Protein 3SOY (pdb70)

Foldseek 3Di:
DVVVLVVVVQVLVVQVQVCQQVLPLVSLPLAADQFQQAKEAEPVGIQGGSVSCNPCPSNPVVQFFDGKGKDFPDGWDWADDPFKIKTKTKMKMWTQTPVPRDIDIFIWMKIWMWGQDPPSGIHTRYMHIDGHDDDDPPPDD

Organism: Salmonella typhimurium (strain LT2 / SGSC1412 / ATCC 700720) (NCBI:txid99287)

Structure (mmCIF, N/CA/C/O backbone):
data_3SOY
#
_entry.id   3SOY
#
_cell.length_a   79.346
_cell.length_b   79.346
_cell.length_c   107.293
_cell.angle_alpha   90.00
_cell.angle_beta   90.00
_cell.angle_gamma   90.00
#
_symmetry.space_group_name_H-M   'I 41 2 2'
#
loop_
_entity.id
_entity.type
_entity.pdbx_description
1 polymer 'NTF2-like superfamily protein'
2 non-polymer 'MALONATE ION'
3 non-polymer GLYCEROL
4 non-polymer IMIDAZOLE
5 water water
#
loop_
_atom_site.group_PDB
_atom_site.id
_atom_site.type_symbol
_atom_site.label_atom_id
_atom_site.label_alt_id
_atom_site.label_comp_id
_atom_site.label_asym_id
_atom_site.label_entity_id
_atom_site.label_seq_id
_atom_site.pdbx_PDB_ins_code
_atom_site.Cartn_x
_atom_site.Cartn_y
_atom_site.Cartn_z
_atom_site.occupancy
_atom_site.B_iso_or_equiv
_atom_site.auth_seq_id
_atom_site.auth_comp_id
_atom_site.auth_asym_id
_atom_site.auth_atom_id
_atom_site.pdbx_PDB_model_num
ATOM 1 N N . ALA A 1 4 ? 29.001 10.323 23.141 1.00 89.81 39 ALA A N 1
ATOM 2 C CA . ALA A 1 4 ? 29.730 9.419 22.236 1.00 88.34 39 ALA A CA 1
ATOM 3 C C . ALA A 1 4 ? 31.179 9.899 22.017 1.00 85.06 39 ALA A C 1
ATOM 4 O O . ALA A 1 4 ? 31.872 9.341 21.174 1.00 83.92 39 ALA A O 1
ATOM 6 N N . THR A 1 5 ? 31.638 10.908 22.775 1.00 83.92 40 THR A N 1
ATOM 7 C CA . THR A 1 5 ? 33.078 11.368 22.772 1.00 80.76 40 THR A CA 1
ATOM 8 C C . THR A 1 5 ? 34.097 10.233 23.094 1.00 79.28 40 THR A C 1
ATOM 9 O O . THR A 1 5 ? 35.218 10.211 22.606 1.00 77.33 40 THR A O 1
ATOM 13 N N . SER A 1 6 ? 33.684 9.283 23.909 1.00 80.32 41 SER A N 1
ATOM 14 C CA . SER A 1 6 ? 34.528 8.150 24.289 1.00 79.35 41 SER A CA 1
ATOM 15 C C . SER A 1 6 ? 34.571 7.068 23.225 1.00 77.02 41 SER A C 1
ATOM 16 O O . SER A 1 6 ? 35.557 6.362 23.130 1.00 75.79 41 SER A O 1
ATOM 19 N N . THR A 1 7 ? 33.466 6.907 22.493 1.00 76.55 42 THR A N 1
ATOM 20 C CA . THR A 1 7 ? 33.421 6.028 21.316 1.00 75.54 42 THR A CA 1
ATOM 21 C C . THR A 1 7 ? 34.255 6.652 20.200 1.00 71.32 42 THR A C 1
ATOM 22 O O . THR A 1 7 ? 34.894 5.924 19.440 1.00 70.81 42 THR A O 1
ATOM 26 N N . VAL A 1 8 ? 34.224 7.982 20.088 1.00 68.57 43 VAL A N 1
ATOM 27 C CA . VAL A 1 8 ? 35.047 8.684 19.085 1.00 65.29 43 VAL A CA 1
ATOM 28 C C . VAL A 1 8 ? 36.545 8.488 19.359 1.00 62.91 43 VAL A C 1
ATOM 29 O O . VAL A 1 8 ? 37.357 8.254 18.438 1.00 62.38 43 VAL A O 1
ATOM 33 N N . LYS A 1 9 ? 36.883 8.588 20.633 1.00 62.53 44 LYS A N 1
ATOM 34 C CA . LYS A 1 9 ? 38.224 8.374 21.110 1.00 61.47 44 LYS A CA 1
ATOM 35 C C . LYS A 1 9 ? 38.697 6.941 21.015 1.00 61.03 44 LYS A C 1
ATOM 36 O O . LYS A 1 9 ? 39.874 6.716 20.765 1.00 59.41 44 LYS A O 1
ATOM 42 N N . GLN A 1 10 ? 37.804 5.995 21.295 1.00 62.71 45 GLN A N 1
ATOM 43 C CA . GLN A 1 10 ? 38.123 4.590 21.201 1.00 64.06 45 GLN A CA 1
ATOM 44 C C . GLN A 1 10 ? 38.413 4.351 19.728 1.00 61.96 45 GLN A C 1
ATOM 45 O O . GLN A 1 10 ? 39.401 3.687 19.387 1.00 61.35 45 GLN A O 1
ATOM 51 N N . GLU A 1 11 ? 37.584 4.933 18.858 1.00 61.31 46 GLU A N 1
ATOM 52 C CA . GLU A 1 11 ? 37.764 4.780 17.392 1.00 60.53 46 GLU A CA 1
ATOM 53 C C . GLU A 1 11 ? 39.064 5.401 16.864 1.00 57.12 46 GLU A C 1
ATOM 54 O O . GLU A 1 11 ? 39.758 4.805 16.023 1.00 55.33 46 GLU A O 1
ATOM 60 N N . ILE A 1 12 ? 39.390 6.613 17.315 1.00 54.72 47 ILE A N 1
ATOM 61 C CA . ILE A 1 12 ? 40.596 7.261 16.830 1.00 51.60 47 ILE A CA 1
ATOM 62 C C . ILE A 1 12 ? 41.817 6.524 17.391 1.00 51.88 47 ILE A C 1
ATOM 63 O O . ILE A 1 12 ? 42.781 6.308 16.677 1.00 51.08 47 ILE A O 1
ATOM 68 N N . THR A 1 13 ? 41.789 6.135 18.661 1.00 53.28 48 THR A N 1
ATOM 69 C CA . THR A 1 13 ? 42.908 5.394 19.267 1.00 54.05 48 THR A CA 1
ATOM 70 C C . THR A 1 13 ? 43.246 4.157 18.440 1.00 54.70 48 THR A C 1
ATOM 71 O O . THR A 1 13 ? 44.392 3.923 18.044 1.00 54.00 48 THR A O 1
ATOM 75 N N . GLU A 1 14 ? 42.228 3.364 18.162 1.00 55.68 49 GLU A N 1
ATOM 76 C CA . GLU A 1 14 ? 42.462 2.154 17.467 1.00 56.72 49 GLU A CA 1
ATOM 77 C C . GLU A 1 14 ? 42.812 2.497 16.005 1.00 54.32 49 GLU A C 1
ATOM 78 O O . GLU A 1 14 ? 43.625 1.810 15.392 1.00 54.53 49 GLU A O 1
ATOM 84 N N . GLY A 1 15 ? 42.261 3.581 15.457 1.00 52.65 50 GLY A N 1
ATOM 85 C CA . GLY A 1 15 ? 42.639 4.023 14.108 1.00 50.73 50 GLY A CA 1
ATOM 86 C C . GLY A 1 15 ? 44.122 4.409 13.986 1.00 50.22 50 GLY A C 1
ATOM 87 O O . GLY A 1 15 ? 44.788 4.201 12.943 1.00 47.42 50 GLY A O 1
ATOM 88 N N . ILE A 1 16 ? 44.655 4.974 15.057 1.00 49.00 51 ILE A N 1
ATOM 89 C CA . ILE A 1 16 ? 46.068 5.308 15.099 1.00 49.25 51 ILE A CA 1
ATOM 90 C C . ILE A 1 16 ? 46.954 4.034 15.099 1.00 50.76 51 ILE A C 1
ATOM 91 O O . ILE A 1 16 ? 47.985 3.994 14.411 1.00 49.79 51 ILE A O 1
ATOM 96 N N . ASN A 1 17 ? 46.536 3.002 15.835 1.00 52.74 52 ASN A N 1
ATOM 97 C CA . ASN A 1 17 ? 47.202 1.691 15.796 1.00 54.89 52 ASN A CA 1
ATOM 98 C C . ASN A 1 17 ? 47.228 1.116 14.421 1.00 54.22 52 ASN A C 1
ATOM 99 O O . ASN A 1 17 ? 48.208 0.503 14.039 1.00 54.93 52 ASN A O 1
ATOM 104 N N . ARG A 1 18 ? 46.170 1.354 13.665 1.00 53.64 53 ARG A N 1
ATOM 105 C CA . ARG A 1 18 ? 46.133 0.923 12.268 1.00 52.85 53 ARG A CA 1
ATOM 106 C C . ARG A 1 18 ? 47.051 1.762 11.402 1.00 51.00 53 ARG A C 1
ATOM 107 O O . ARG A 1 18 ? 47.727 1.235 10.468 1.00 50.79 53 ARG A O 1
ATOM 115 N N . TYR A 1 19 ? 47.062 3.054 11.661 1.00 48.94 54 TYR A N 1
ATOM 116 C CA . TYR A 1 19 ? 48.027 3.930 10.989 1.00 48.08 54 TYR A CA 1
ATOM 117 C C . TYR A 1 19 ? 49.473 3.446 11.164 1.00 48.49 54 TYR A C 1
ATOM 118 O O . TYR A 1 19 ? 50.227 3.365 10.183 1.00 48.98 54 TYR A O 1
ATOM 127 N N . LEU A 1 20 ? 49.847 3.105 12.382 1.00 48.69 55 LEU A N 1
ATOM 128 C CA . LEU A 1 20 ? 51.140 2.518 12.653 1.00 50.93 55 LEU A CA 1
ATOM 129 C C . LEU A 1 20 ? 51.431 1.295 11.766 1.00 52.23 55 LEU A C 1
ATOM 130 O O . LEU A 1 20 ? 52.504 1.204 11.147 1.00 52.44 55 LEU A O 1
ATOM 135 N N . TYR A 1 21 ? 50.465 0.385 11.639 1.00 52.80 56 TYR A N 1
ATOM 136 C CA . TYR A 1 21 ? 50.684 -0.813 10.860 1.00 53.54 56 TYR A CA 1
ATOM 137 C C . TYR A 1 21 ? 50.870 -0.439 9.379 1.00 53.02 56 TYR A C 1
ATOM 138 O O . TYR A 1 21 ? 51.734 -0.993 8.672 1.00 52.81 56 TYR A O 1
ATOM 147 N N . SER A 1 22 ? 50.087 0.531 8.920 1.00 51.54 57 SER A N 1
ATOM 148 C CA . SER A 1 22 ? 50.251 1.035 7.577 1.00 50.86 57 SER A CA 1
ATOM 149 C C . SER A 1 22 ? 51.665 1.575 7.373 1.00 50.28 57 SER A C 1
ATOM 150 O O . SER A 1 22 ? 52.228 1.423 6.297 1.00 50.86 57 SER A O 1
ATOM 153 N N . ILE A 1 23 ? 52.255 2.187 8.396 1.00 50.01 58 ILE A N 1
ATOM 154 C CA . ILE A 1 23 ? 53.600 2.714 8.228 1.00 50.01 58 ILE A CA 1
ATOM 155 C C . ILE A 1 23 ? 54.598 1.546 8.178 1.00 51.89 58 ILE A C 1
ATOM 156 O O . ILE A 1 23 ? 55.468 1.502 7.307 1.00 52.37 58 ILE A O 1
ATOM 161 N N . ASP A 1 24 ? 54.472 0.610 9.108 1.00 52.75 59 ASP A N 1
ATOM 162 C CA . ASP A 1 24 ? 55.390 -0.507 9.177 1.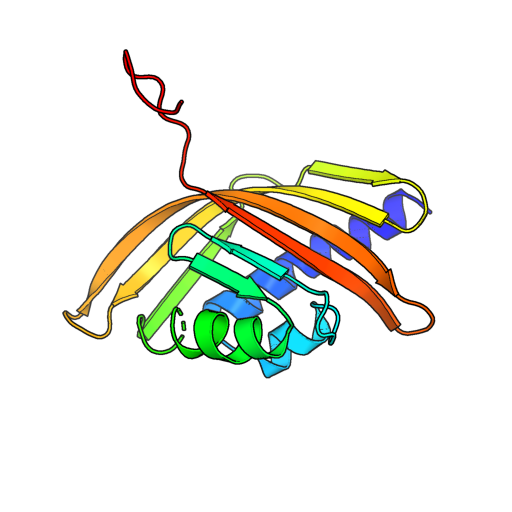00 54.60 59 ASP A CA 1
ATOM 163 C C . ASP A 1 24 ? 55.422 -1.241 7.856 1.00 55.16 59 ASP A C 1
ATOM 164 O O . ASP A 1 24 ? 56.468 -1.713 7.444 1.00 55.55 59 ASP A O 1
ATOM 169 N N . LYS A 1 25 ? 54.261 -1.358 7.226 1.00 55.03 60 LYS A N 1
ATOM 170 C CA . LYS A 1 25 ? 54.148 -2.033 5.961 1.00 56.57 60 LYS A CA 1
ATOM 171 C C . LYS A 1 25 ? 54.382 -1.099 4.768 1.00 55.70 60 LYS A C 1
ATOM 172 O O . LYS A 1 25 ? 54.395 -1.567 3.631 1.00 56.32 60 LYS A O 1
ATOM 178 N N . ALA A 1 26 ? 54.592 0.193 5.012 1.00 54.46 61 ALA A N 1
ATOM 179 C CA . ALA A 1 26 ? 54.626 1.213 3.944 1.00 53.93 61 ALA A CA 1
ATOM 180 C C . ALA A 1 26 ? 53.537 0.904 2.921 1.00 54.88 61 ALA A C 1
ATOM 181 O O . ALA A 1 26 ? 53.849 0.831 1.707 1.00 54.85 61 ALA A O 1
ATOM 183 N N . ASP A 1 27 ? 52.288 0.673 3.388 1.00 54.90 62 ASP A N 1
ATOM 184 C CA . ASP A 1 27 ? 51.198 0.258 2.474 1.00 55.40 62 ASP A CA 1
ATOM 185 C C . ASP A 1 27 ? 50.138 1.328 2.277 1.00 53.90 62 ASP A C 1
ATOM 186 O O . ASP A 1 27 ? 49.269 1.488 3.111 1.00 53.14 62 ASP A O 1
ATOM 191 N N . PRO A 1 28 ? 50.187 2.049 1.150 1.00 53.81 63 PRO A N 1
ATOM 192 C CA . PRO A 1 28 ? 49.197 3.097 0.936 1.00 53.72 63 PRO A CA 1
ATOM 193 C C . PRO A 1 28 ? 47.790 2.567 0.745 1.00 54.94 63 PRO A C 1
ATOM 194 O O . PRO A 1 28 ? 46.870 3.304 0.986 1.00 54.34 63 PRO A O 1
ATOM 198 N N . THR A 1 29 ? 47.604 1.319 0.312 1.00 56.34 64 THR A N 1
ATOM 199 C CA . THR A 1 29 ? 46.231 0.847 0.132 1.00 57.74 64 THR A CA 1
ATOM 200 C C . THR A 1 29 ? 45.602 0.652 1.546 1.00 57.81 64 THR A C 1
ATOM 201 O O . THR A 1 29 ? 44.371 0.696 1.714 1.00 59.01 64 THR A O 1
ATOM 205 N N . LEU A 1 30 ? 46.450 0.454 2.556 1.00 56.38 65 LEU A N 1
ATOM 206 C CA . LEU A 1 30 ? 45.989 0.403 3.938 1.00 56.27 65 LEU A CA 1
ATOM 207 C C . LEU A 1 30 ? 45.842 1.822 4.496 1.00 54.53 65 LEU A C 1
ATOM 208 O O . LEU A 1 30 ? 44.911 2.110 5.261 1.00 54.93 65 LEU A O 1
ATOM 213 N N . GLY A 1 31 ? 46.764 2.712 4.131 1.00 53.12 66 GLY A N 1
ATOM 214 C CA . GLY A 1 31 ? 46.680 4.117 4.589 1.00 51.89 66 GLY A CA 1
ATOM 215 C C . GLY A 1 31 ? 45.443 4.799 4.026 1.00 52.82 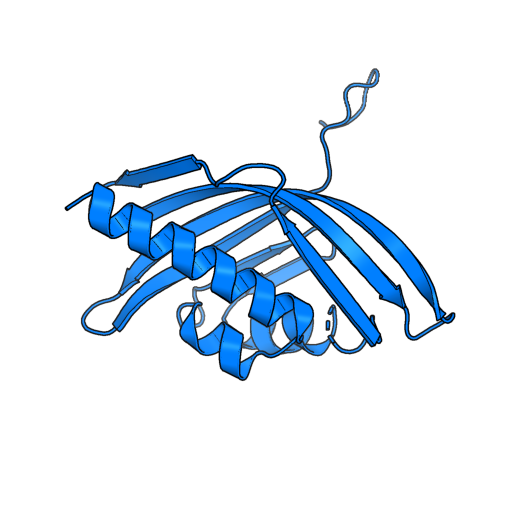66 GLY A C 1
ATOM 216 O O . GLY A 1 31 ? 44.851 5.681 4.656 1.00 50.91 66 GLY A O 1
ATOM 217 N N . LYS A 1 32 ? 45.054 4.378 2.824 1.00 54.34 67 LYS A N 1
ATOM 218 C CA . LYS A 1 32 ? 43.841 4.873 2.166 1.00 56.76 67 LYS A CA 1
ATOM 219 C C . LYS A 1 32 ? 42.560 4.660 2.977 1.00 57.47 67 LYS A C 1
ATOM 220 O O . LYS A 1 32 ? 41.614 5.428 2.873 1.00 58.44 67 LYS A O 1
ATOM 226 N N . GLN A 1 33 ? 42.539 3.612 3.792 1.00 57.91 68 GLN A N 1
ATOM 227 C CA . GLN A 1 33 ? 41.412 3.313 4.650 1.00 58.29 68 GLN A CA 1
ATOM 228 C C . GLN A 1 33 ? 41.384 4.202 5.909 1.00 56.92 68 GLN A C 1
ATOM 229 O O . GLN A 1 33 ? 40.435 4.141 6.700 1.00 56.73 68 GLN A O 1
ATOM 235 N N . LEU A 1 34 ? 42.419 5.010 6.120 1.00 54.19 69 LEU A N 1
ATOM 236 C CA . LEU A 1 34 ? 42.557 5.781 7.361 1.00 52.60 69 LEU A CA 1
ATOM 237 C C . LEU A 1 34 ? 42.558 7.272 7.091 1.00 51.63 69 LEU A C 1
ATOM 238 O O . LEU A 1 34 ? 42.048 8.076 7.889 1.00 51.21 69 LEU A O 1
ATOM 243 N N . PHE A 1 35 ? 43.203 7.643 5.991 1.00 50.67 70 PHE A N 1
ATOM 244 C CA . PHE A 1 35 ? 43.201 9.015 5.519 1.00 49.74 70 PHE A CA 1
ATOM 245 C C . PHE A 1 35 ? 41.979 9.291 4.689 1.00 51.19 70 PHE A C 1
ATOM 246 O O . PHE A 1 35 ? 41.441 8.396 4.049 1.00 53.63 70 PHE A O 1
ATOM 254 N N . TYR A 1 36 ? 41.603 10.565 4.659 1.00 50.32 71 TYR A N 1
ATOM 255 C CA . TYR A 1 36 ? 40.589 11.072 3.779 1.00 50.50 71 TYR A CA 1
ATOM 256 C C . TYR A 1 36 ? 41.113 11.206 2.354 1.00 50.44 71 TYR A C 1
ATOM 257 O O . TYR A 1 36 ? 42.074 11.977 2.065 1.00 49.35 71 TYR A O 1
ATOM 266 N N . VAL A 1 37 ? 40.466 10.477 1.456 1.00 51.23 72 VAL A N 1
ATOM 267 C CA . VAL A 1 37 ? 40.916 10.430 0.051 1.00 51.41 72 VAL A CA 1
ATOM 268 C C . VAL A 1 37 ? 40.429 11.699 -0.606 1.00 51.89 72 VAL A C 1
ATOM 269 O O . VAL A 1 37 ? 39.291 11.787 -1.005 1.00 52.68 72 VAL A O 1
ATOM 273 N N . SER A 1 38 ? 41.311 12.693 -0.688 1.00 51.02 73 SER A N 1
ATOM 274 C CA . SER A 1 38 ? 40.951 14.007 -1.200 1.00 52.49 73 SER A CA 1
ATOM 275 C C . SER A 1 38 ? 42.210 14.832 -1.509 1.00 52.98 73 SER A C 1
ATOM 276 O O . SER A 1 38 ? 43.274 14.527 -1.011 1.00 51.94 73 SER A O 1
ATOM 279 N N . PRO A 1 39 ? 42.086 15.903 -2.308 1.00 55.54 74 PRO A N 1
ATOM 280 C CA . PRO A 1 39 ? 43.213 16.799 -2.529 1.00 55.53 74 PRO A CA 1
ATOM 281 C C . PRO A 1 39 ? 43.479 17.735 -1.386 1.00 54.82 74 PRO A C 1
ATOM 282 O O . PRO A 1 39 ? 44.520 18.400 -1.364 1.00 55.45 74 PRO A O 1
ATOM 286 N N . GLU A 1 40 ? 42.560 17.798 -0.436 1.00 54.55 75 GLU A N 1
ATOM 287 C CA . GLU A 1 40 ? 42.734 18.691 0.710 1.00 53.93 75 GLU A CA 1
ATOM 288 C C . GLU A 1 40 ? 43.535 18.084 1.860 1.00 50.76 75 GLU A C 1
ATOM 289 O O . GLU A 1 40 ? 44.044 18.806 2.756 1.00 49.92 75 GLU A O 1
ATOM 295 N N . THR A 1 41 ? 43.609 16.766 1.873 1.00 48.45 76 THR A N 1
ATOM 296 C CA . THR A 1 41 ? 44.288 16.051 2.930 1.00 45.95 76 THR A CA 1
ATOM 297 C C . THR A 1 41 ? 45.774 16.321 2.794 1.00 45.35 76 THR A C 1
ATOM 298 O O . THR A 1 41 ? 46.306 16.251 1.700 1.00 45.88 76 THR A O 1
ATOM 302 N N . SER A 1 42 ? 46.422 16.718 3.884 1.00 44.56 77 SER A N 1
ATOM 303 C CA . SER A 1 42 ? 47.813 17.099 3.848 1.00 44.04 77 SER A CA 1
ATOM 304 C C . SER A 1 42 ? 48.668 16.503 4.983 1.00 43.25 77 SER A C 1
ATOM 305 O O . SER A 1 42 ? 48.179 16.125 6.033 1.00 42.96 77 SER A O 1
ATOM 308 N N . PHE A 1 43 ? 49.970 16.451 4.744 1.00 43.34 78 PHE A N 1
ATOM 309 C CA . PHE A 1 43 ? 50.910 15.793 5.644 1.00 42.40 78 PHE A CA 1
ATOM 310 C C . PHE A 1 43 ? 52.212 16.607 5.682 1.00 41.38 78 PHE A C 1
ATOM 311 O O . PHE A 1 43 ? 52.939 16.678 4.699 1.00 41.77 78 PHE A O 1
ATOM 319 N N . ILE A 1 44 ? 52.464 17.302 6.779 1.00 40.81 79 ILE A N 1
ATOM 320 C CA . ILE A 1 44 ? 53.708 18.081 6.953 1.00 40.52 79 ILE A CA 1
ATOM 321 C C . ILE A 1 44 ? 54.689 17.196 7.673 1.00 41.14 79 ILE A C 1
ATOM 322 O O . ILE A 1 44 ? 54.315 16.558 8.629 1.00 41.00 79 ILE A O 1
ATOM 327 N N . HIS A 1 45 ? 55.915 17.068 7.153 1.00 42.05 80 HIS A N 1
ATOM 328 C CA . HIS A 1 45 ? 56.919 16.214 7.813 1.00 43.24 80 HIS A CA 1
ATOM 329 C C . HIS A 1 45 ? 58.287 16.826 7.673 1.00 43.56 80 HIS A C 1
ATOM 330 O O . HIS A 1 45 ? 58.415 17.832 7.004 1.00 45.20 80 HIS A O 1
ATOM 337 N N . PRO A 1 46 ? 59.305 16.277 8.343 1.00 43.46 81 PRO A N 1
ATOM 338 C CA . PRO A 1 46 ? 60.598 16.990 8.295 1.00 44.60 81 PRO A CA 1
ATOM 339 C C . PRO A 1 46 ? 61.258 17.076 6.923 1.00 45.02 81 PRO A C 1
ATOM 340 O O . PRO A 1 46 ? 62.064 17.990 6.690 1.00 45.58 81 PRO A O 1
ATOM 344 N N . ARG A 1 47 ? 60.840 16.214 5.988 1.00 45.13 82 ARG A N 1
ATOM 345 C CA . ARG A 1 47 ? 61.400 16.218 4.637 1.00 45.94 82 ARG A CA 1
ATOM 346 C C . ARG A 1 47 ? 60.567 16.921 3.572 1.00 46.43 82 ARG A C 1
ATOM 347 O O . ARG A 1 47 ? 60.986 17.047 2.389 1.00 47.99 82 ARG A O 1
ATOM 355 N N . GLY A 1 48 ? 59.401 17.423 3.961 1.00 46.63 83 GLY A N 1
ATOM 356 C CA . GLY A 1 48 ? 58.575 18.144 2.986 1.00 46.97 83 GLY A CA 1
ATOM 357 C C . GLY A 1 48 ? 57.146 18.277 3.414 1.00 44.88 83 GLY A C 1
ATOM 358 O O . GLY A 1 48 ? 56.867 18.300 4.584 1.00 45.67 83 GLY A O 1
ATOM 359 N N . HIS A 1 49 ? 56.250 18.382 2.454 1.00 45.14 84 HIS A N 1
ATOM 360 C CA . HIS A 1 49 ? 54.872 18.710 2.718 1.00 44.07 84 HIS A CA 1
ATOM 361 C C . HIS A 1 49 ? 54.076 17.986 1.646 1.00 44.45 84 HIS A C 1
ATOM 362 O O . HIS A 1 49 ? 54.219 18.257 0.437 1.00 43.84 84 HIS A O 1
ATOM 369 N N . GLU A 1 50 ? 53.261 17.027 2.053 1.00 43.54 85 GLU A N 1
ATOM 370 C CA . GLU A 1 50 ? 52.454 16.345 1.062 1.00 44.49 85 GLU A CA 1
ATOM 371 C C . GLU A 1 50 ? 51.123 17.038 0.931 1.00 44.16 85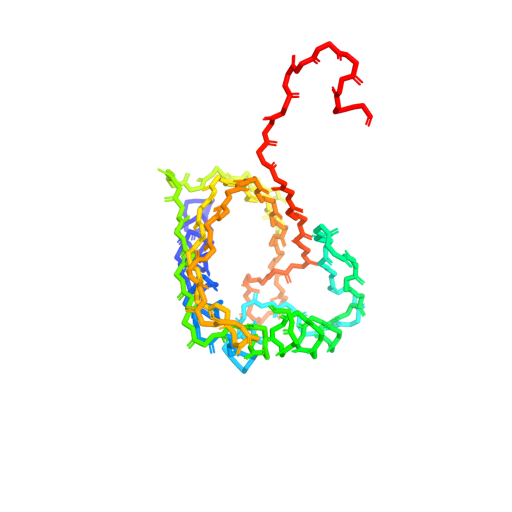 GLU A C 1
ATOM 372 O O . GLU A 1 50 ? 50.467 17.268 1.884 1.00 43.97 85 GLU A O 1
ATOM 378 N N . ARG A 1 51 ? 50.768 17.426 -0.279 1.00 45.87 86 ARG A N 1
ATOM 379 C CA . ARG A 1 51 ? 49.476 18.075 -0.521 1.00 46.74 86 ARG A CA 1
ATOM 380 C C . ARG A 1 51 ? 48.534 17.187 -1.352 1.00 47.49 86 ARG A C 1
ATOM 381 O O . ARG A 1 51 ? 48.710 17.000 -2.570 1.00 48.63 86 ARG A O 1
ATOM 389 N N . GLY A 1 52 ? 47.550 16.632 -0.647 1.00 47.40 87 GLY A N 1
ATOM 390 C CA . GLY A 1 52 ? 46.570 15.725 -1.183 1.00 48.03 87 GLY A CA 1
ATOM 391 C C . GLY A 1 52 ? 46.965 14.288 -0.953 1.00 48.88 87 GLY A C 1
ATOM 392 O O . GLY A 1 52 ? 48.163 13.944 -0.870 1.00 48.16 87 GLY A O 1
ATOM 393 N N . TRP A 1 53 ? 45.954 13.424 -0.896 1.00 49.50 88 TRP A N 1
ATOM 394 C CA . TRP A 1 53 ? 46.182 11.991 -0.680 1.00 49.12 88 TRP A CA 1
ATOM 395 C C . TRP A 1 53 ? 47.157 11.370 -1.684 1.00 49.34 88 TRP A C 1
ATOM 396 O O . TRP A 1 53 ? 47.979 10.539 -1.329 1.00 48.67 88 TRP A O 1
ATOM 407 N N . SER A 1 54 ? 47.051 11.743 -2.950 1.00 50.99 89 SER A N 1
ATOM 408 C CA . SER A 1 54 ? 47.970 11.263 -3.936 1.00 52.31 89 SER A CA 1
ATOM 409 C C . SER A 1 54 ? 49.415 11.483 -3.582 1.00 50.64 89 SER A C 1
ATOM 410 O O . SER A 1 54 ? 50.229 10.583 -3.761 1.00 51.76 89 SER A O 1
ATOM 413 N N . GLN A 1 55 ? 49.752 12.686 -3.127 1.00 49.10 90 GLN A N 1
ATOM 414 C CA . GLN A 1 55 ? 51.125 12.952 -2.698 1.00 47.64 90 GLN A CA 1
ATOM 415 C C . GLN A 1 55 ? 51.524 12.141 -1.479 1.00 45.97 90 GLN A C 1
ATOM 416 O O . GLN A 1 55 ? 52.638 11.628 -1.419 1.00 46.14 90 GLN A O 1
ATOM 422 N N . ILE A 1 56 ? 50.587 11.947 -0.562 1.00 45.49 91 ILE A N 1
ATOM 423 C CA . ILE A 1 56 ? 50.843 11.148 0.638 1.00 45.36 91 ILE A CA 1
ATOM 424 C C . ILE A 1 56 ? 51.142 9.685 0.247 1.00 45.97 91 ILE A C 1
ATOM 425 O O . ILE A 1 56 ? 52.161 9.139 0.659 1.00 44.21 91 ILE A O 1
ATOM 430 N N . ALA A 1 57 ? 50.225 9.065 -0.504 1.00 47.33 92 ALA A N 1
ATOM 431 C CA . ALA A 1 57 ? 50.431 7.741 -1.108 1.00 49.30 92 ALA A CA 1
ATOM 432 C C . ALA A 1 57 ? 51.757 7.637 -1.834 1.00 50.58 92 ALA A C 1
ATOM 433 O O . ALA A 1 57 ? 52.532 6.713 -1.614 1.00 51.53 92 ALA A O 1
ATOM 435 N N . GLU A 1 58 ? 52.045 8.569 -2.719 1.00 52.33 93 GLU A N 1
ATOM 436 C CA . GLU A 1 58 ? 53.222 8.414 -3.577 1.00 53.55 93 GLU A CA 1
ATOM 437 C C . GLU A 1 58 ? 54.542 8.738 -2.863 1.00 52.36 93 GLU A C 1
ATOM 438 O O . GLU A 1 58 ? 55.450 7.886 -2.769 1.00 51.77 93 GLU A O 1
ATOM 444 N N . ASN A 1 59 ? 54.660 9.973 -2.387 1.00 51.38 94 ASN A N 1
ATOM 445 C CA . ASN A 1 59 ? 55.945 10.430 -1.868 1.00 51.11 94 ASN A CA 1
ATOM 446 C C . ASN A 1 59 ? 56.120 10.027 -0.377 1.00 49.64 94 ASN A C 1
ATOM 447 O O . ASN A 1 59 ? 57.246 9.827 0.090 1.00 49.27 94 ASN A O 1
ATOM 452 N N . PHE A 1 60 ? 55.051 9.898 0.395 1.00 48.88 95 PHE A N 1
ATOM 453 C CA . PHE A 1 60 ? 55.292 9.528 1.807 1.00 47.70 95 PHE A CA 1
ATOM 454 C C . PHE A 1 60 ? 55.314 8.030 2.024 1.00 48.76 95 PHE A C 1
ATOM 455 O O . PHE A 1 60 ? 56.318 7.511 2.505 1.00 49.69 95 PHE A O 1
ATOM 463 N N . TYR A 1 61 ? 54.223 7.352 1.692 1.00 48.05 96 TYR A N 1
ATOM 464 C CA . TYR A 1 61 ? 54.180 5.893 1.853 1.00 49.82 96 TYR A CA 1
ATOM 465 C C . TYR A 1 61 ? 55.132 5.226 0.914 1.00 51.32 96 TYR A C 1
ATOM 466 O O . TYR A 1 61 ? 55.908 4.343 1.305 1.00 53.66 96 TYR A O 1
ATOM 475 N N . GLY A 1 62 ? 55.086 5.641 -0.349 1.00 52.31 97 GLY A N 1
ATOM 476 C CA . GLY A 1 62 ? 55.896 5.013 -1.350 1.00 53.14 97 GLY A CA 1
ATOM 477 C C . GLY A 1 62 ? 57.379 5.293 -1.196 1.00 53.70 97 GLY A C 1
ATOM 478 O O . GLY A 1 62 ? 58.191 4.360 -1.105 1.00 55.30 97 GLY A O 1
ATOM 479 N N . THR A 1 63 ? 57.753 6.570 -1.218 1.00 52.62 98 THR A N 1
ATOM 480 C CA . THR A 1 63 ? 59.163 6.918 -1.248 1.00 52.41 98 THR A CA 1
ATOM 481 C C . THR A 1 63 ? 59.771 6.970 0.138 1.00 51.86 98 THR A C 1
ATOM 482 O O . THR A 1 63 ? 60.713 6.225 0.460 1.00 53.62 98 THR A O 1
ATOM 486 N N . THR A 1 64 ? 59.220 7.826 0.962 1.00 50.12 99 THR A N 1
ATOM 487 C CA . THR A 1 64 ? 59.826 8.134 2.242 1.00 49.26 99 THR A CA 1
ATOM 488 C C . THR A 1 64 ? 59.865 6.890 3.139 1.00 50.02 99 THR A C 1
ATOM 489 O O . THR A 1 64 ? 60.875 6.647 3.825 1.00 50.13 99 THR A O 1
ATOM 501 N N . GLY A 1 66 ? 58.621 3.438 2.025 1.00 52.82 101 GLY A N 1
ATOM 502 C CA . GLY A 1 66 ? 58.782 2.161 1.305 1.00 54.51 101 GLY A CA 1
ATOM 503 C C . GLY A 1 66 ? 60.033 1.967 0.463 1.00 56.25 101 GLY A C 1
ATOM 504 O O . GLY A 1 66 ? 60.571 0.868 0.401 1.00 58.03 101 GLY A O 1
ATOM 505 N N . LYS A 1 67 ? 60.515 3.009 -0.203 1.00 56.30 102 LYS A N 1
ATOM 506 C CA . LYS A 1 67 ? 61.761 2.875 -0.945 1.00 59.10 102 LYS A CA 1
ATOM 507 C C . LYS A 1 67 ? 62.999 3.110 -0.066 1.00 58.58 102 LYS A C 1
ATOM 508 O O . LYS A 1 67 ? 64.081 2.578 -0.333 1.00 59.72 102 LYS A O 1
ATOM 514 N N . THR A 1 68 ? 62.843 3.886 0.989 1.00 56.64 103 THR A N 1
ATOM 515 C CA . THR A 1 68 ? 63.988 4.276 1.794 1.00 56.48 103 THR A CA 1
ATOM 516 C C . THR A 1 68 ? 64.404 3.158 2.757 1.00 56.71 103 THR A C 1
ATOM 517 O O . THR A 1 68 ? 65.590 2.979 3.006 1.00 56.92 103 THR A O 1
ATOM 521 N N . PHE A 1 69 ? 63.428 2.388 3.264 1.00 56.02 104 PHE A N 1
ATOM 522 C CA . PHE A 1 69 ? 63.660 1.404 4.335 1.00 56.57 104 PHE A CA 1
ATOM 523 C C . PHE A 1 69 ? 63.147 0.032 3.943 1.00 57.03 104 PHE A C 1
ATOM 524 O O . PHE A 1 69 ? 62.139 -0.064 3.247 1.00 55.86 104 PHE A O 1
ATOM 532 N N . SER A 1 70 ? 63.818 -1.017 4.404 1.00 58.60 105 SER A N 1
ATOM 533 C CA . SER A 1 70 ? 63.389 -2.370 4.114 1.00 60.08 105 SER A CA 1
ATOM 534 C C . SER A 1 70 ? 62.593 -2.952 5.280 1.00 60.24 105 SER A C 1
ATOM 535 O O . SER A 1 70 ? 61.873 -3.924 5.110 1.00 61.02 105 SER A O 1
ATOM 538 N N . LYS A 1 71 ? 62.774 -2.411 6.478 1.00 60.00 106 LYS A N 1
ATOM 539 C CA . LYS A 1 71 ? 61.988 -2.840 7.649 1.00 59.75 106 LYS A CA 1
ATOM 540 C C . LYS A 1 71 ? 61.709 -1.559 8.459 1.00 58.10 106 LYS A C 1
ATOM 541 O O . LYS A 1 71 ? 62.549 -0.659 8.489 1.00 56.65 106 LYS A O 1
ATOM 543 N N . ARG A 1 72 ? 60.510 -1.460 9.039 1.00 56.55 107 ARG A N 1
ATOM 544 C CA . ARG A 1 72 ? 60.087 -0.270 9.793 1.00 55.42 107 ARG A CA 1
ATOM 545 C C . ARG A 1 72 ? 59.234 -0.688 10.976 1.00 55.87 107 ARG A C 1
ATOM 546 O O . ARG A 1 72 ? 58.372 -1.556 10.832 1.00 56.35 107 ARG A O 1
ATOM 554 N N . THR A 1 73 ? 59.497 -0.087 12.136 1.00 56.51 108 THR A N 1
ATOM 555 C CA . THR A 1 73 ? 58.635 -0.221 13.299 1.00 56.79 108 THR A CA 1
ATOM 556 C C . THR A 1 73 ? 58.371 1.121 13.954 1.00 55.58 108 THR A C 1
ATOM 557 O O . THR A 1 73 ? 59.276 1.721 14.561 1.00 56.54 108 THR A O 1
ATOM 561 N N . LEU A 1 74 ? 57.128 1.584 13.827 1.00 54.15 109 LEU A N 1
ATOM 562 C CA . LEU A 1 74 ? 56.697 2.858 14.428 1.00 52.57 109 LEU A CA 1
ATOM 563 C C . LEU A 1 74 ? 55.785 2.549 15.617 1.00 53.22 109 LEU A C 1
ATOM 564 O O . LEU A 1 74 ? 54.768 1.834 15.472 1.00 53.32 109 LEU A O 1
ATOM 569 N N . LYS A 1 75 ? 56.172 3.056 16.793 1.00 53.71 110 LYS A N 1
ATOM 570 C CA . LYS A 1 75 ? 55.430 2.846 18.028 1.00 55.03 110 LYS A CA 1
ATOM 571 C C . LYS A 1 75 ? 55.170 4.160 18.780 1.00 54.78 110 LYS A C 1
ATOM 572 O O . LYS A 1 75 ? 55.945 5.117 18.664 1.00 53.26 110 LYS A O 1
ATOM 578 N N . LEU A 1 76 ? 54.096 4.185 19.577 1.00 55.70 111 LEU A N 1
ATOM 579 C CA . LEU A 1 76 ? 53.804 5.340 20.462 1.00 56.00 111 LEU A CA 1
ATOM 580 C C . LEU A 1 76 ? 54.469 5.169 21.831 1.00 57.31 111 LEU A C 1
ATOM 581 O O . LEU A 1 76 ? 54.561 4.073 22.339 1.00 57.61 111 LEU A O 1
ATOM 586 N N . ASP A 1 77 ? 54.909 6.267 22.435 1.00 58.14 112 ASP A N 1
ATOM 587 C CA . ASP A 1 77 ? 55.483 6.226 23.782 1.00 60.55 112 ASP A CA 1
ATOM 588 C C . ASP A 1 77 ? 54.403 6.080 24.869 1.00 60.74 112 ASP A C 1
ATOM 589 O O . ASP A 1 77 ? 54.650 5.476 25.897 1.00 63.20 112 ASP A O 1
ATOM 594 N N . ALA A 1 78 ? 53.224 6.640 24.633 1.00 58.94 113 ALA A N 1
ATOM 595 C CA . ALA A 1 78 ? 52.093 6.580 25.565 1.00 59.04 113 ALA A CA 1
ATOM 596 C C . ALA A 1 78 ? 50.863 6.621 24.729 1.00 57.14 113 ALA A C 1
ATOM 597 O O . ALA A 1 78 ? 50.920 6.999 23.594 1.00 54.23 113 ALA A O 1
ATOM 599 N N . PRO A 1 79 ? 49.714 6.298 25.298 1.00 58.76 114 PRO A N 1
ATOM 600 C CA . PRO A 1 79 ? 48.526 6.409 24.428 1.00 58.31 114 PRO A CA 1
ATOM 601 C C . PRO A 1 79 ? 48.263 7.872 24.018 1.00 56.41 114 PRO A C 1
ATOM 602 O O . PRO A 1 79 ? 48.836 8.803 24.609 1.00 55.14 114 PRO A O 1
ATOM 606 N N . PRO A 1 80 ? 47.496 8.078 22.933 1.00 55.44 115 PRO A N 1
ATOM 607 C CA . PRO A 1 80 ? 47.460 9.433 22.410 1.00 54.29 115 PRO A CA 1
ATOM 608 C C . PRO A 1 80 ? 46.506 10.339 23.210 1.00 54.42 115 PRO A C 1
ATOM 609 O O . PRO A 1 80 ? 45.637 9.837 23.905 1.00 56.74 115 PRO A O 1
ATOM 613 N N . ALA A 1 81 ? 46.764 11.645 23.193 1.00 53.28 116 ALA A N 1
ATOM 614 C CA . ALA A 1 81 ? 45.848 12.656 23.746 1.00 53.03 116 ALA A CA 1
ATOM 615 C C . ALA A 1 81 ? 44.891 12.950 22.593 1.00 52.53 116 ALA A C 1
ATOM 616 O O . ALA A 1 81 ? 45.318 13.109 21.480 1.00 52.86 116 ALA A O 1
ATOM 618 N N . ILE A 1 82 ? 43.589 12.919 22.831 1.00 53.53 117 ILE A N 1
ATOM 619 C CA . ILE A 1 82 ? 42.619 13.109 21.762 1.00 52.05 117 ILE A CA 1
ATOM 620 C C . ILE A 1 82 ? 41.631 14.121 22.310 1.00 52.70 117 ILE A C 1
ATOM 621 O O . ILE A 1 82 ? 41.068 13.931 23.347 1.00 53.46 117 ILE A O 1
ATOM 626 N N . HIS A 1 83 ? 41.453 15.212 21.594 1.00 52.49 118 HIS A N 1
ATOM 627 C CA . HIS A 1 83 ? 40.577 16.310 21.980 1.00 52.33 118 HIS A CA 1
ATOM 628 C C . HIS A 1 83 ? 39.503 16.381 20.916 1.00 52.79 118 HIS A C 1
ATOM 629 O O . HIS A 1 83 ? 39.803 16.685 19.752 1.00 50.35 118 HIS A O 1
ATOM 636 N N . VAL A 1 84 ? 38.270 16.087 21.296 1.00 54.27 119 VAL A N 1
ATOM 637 C CA . VAL A 1 84 ? 37.160 16.056 20.353 1.00 55.48 119 VAL A CA 1
ATOM 638 C C . VAL A 1 84 ? 36.395 17.373 20.347 1.00 56.53 119 VAL A C 1
ATOM 639 O O . VAL A 1 84 ? 35.990 17.832 21.369 1.00 56.33 119 VAL A O 1
ATOM 643 N N . TYR A 1 85 ? 36.216 17.937 19.155 1.00 57.85 120 TYR A N 1
ATOM 644 C CA . TYR A 1 85 ? 35.458 19.166 18.901 1.00 59.55 120 TYR A CA 1
ATOM 645 C C . TYR A 1 85 ? 34.341 18.954 17.859 1.00 61.01 120 TYR A C 1
ATOM 646 O O . TYR A 1 85 ? 34.423 19.420 16.704 1.00 60.53 120 TYR A O 1
ATOM 655 N N . GLY A 1 86 ? 33.300 18.257 18.292 1.00 63.24 121 GLY A N 1
ATOM 656 C CA . GLY A 1 86 ? 32.133 17.980 17.455 1.00 65.22 121 GLY A CA 1
ATOM 657 C C . GLY A 1 86 ? 32.519 16.887 16.496 1.00 64.91 121 GLY A C 1
ATOM 658 O O . GLY A 1 86 ? 32.785 15.758 16.926 1.00 65.00 121 GLY A O 1
ATOM 659 N N . ASN A 1 87 ? 32.628 17.233 15.209 1.00 64.58 122 ASN A N 1
ATOM 660 C CA . ASN A 1 87 ? 32.941 16.259 14.163 1.00 63.29 122 ASN A CA 1
ATOM 661 C C . ASN A 1 87 ? 34.374 16.340 13.646 1.00 59.90 122 ASN A C 1
ATOM 662 O O . ASN A 1 87 ? 34.683 15.862 12.562 1.00 58.22 122 ASN A O 1
ATOM 667 N N . ALA A 1 88 ? 35.243 16.920 14.460 1.00 56.79 123 ALA A N 1
ATOM 668 C CA . ALA A 1 88 ? 36.662 16.941 14.209 1.00 54.24 123 ALA A CA 1
ATOM 669 C C . ALA A 1 88 ? 37.342 16.585 15.509 1.00 53.53 123 A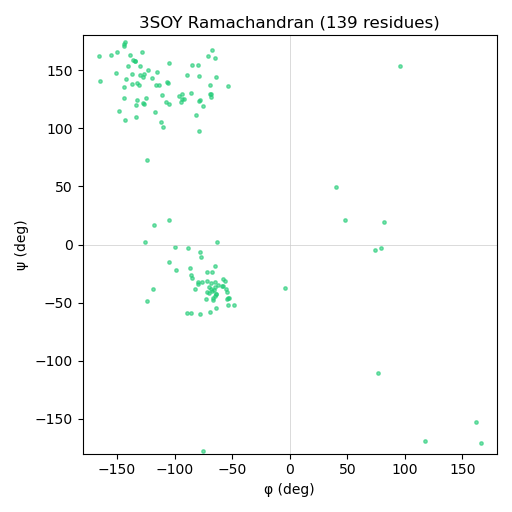LA A C 1
ATOM 670 O O . ALA A 1 88 ? 36.760 16.724 16.588 1.00 54.66 123 ALA A O 1
ATOM 672 N N . ALA A 1 89 ? 38.569 16.107 15.427 1.00 52.08 124 ALA A N 1
ATOM 673 C CA . ALA A 1 89 ? 39.325 15.799 16.631 1.00 50.83 124 ALA A CA 1
ATOM 674 C C . ALA A 1 89 ? 40.814 15.962 16.344 1.00 49.14 124 ALA A C 1
ATOM 675 O O . ALA A 1 89 ? 41.270 15.759 15.189 1.00 46.63 124 ALA A O 1
ATOM 677 N N . VAL A 1 90 ? 41.553 16.379 17.371 1.00 47.12 125 VAL A N 1
ATOM 678 C CA . VAL A 1 90 ? 42.989 16.514 17.296 1.00 46.47 125 VAL A CA 1
ATOM 679 C C . VAL A 1 90 ?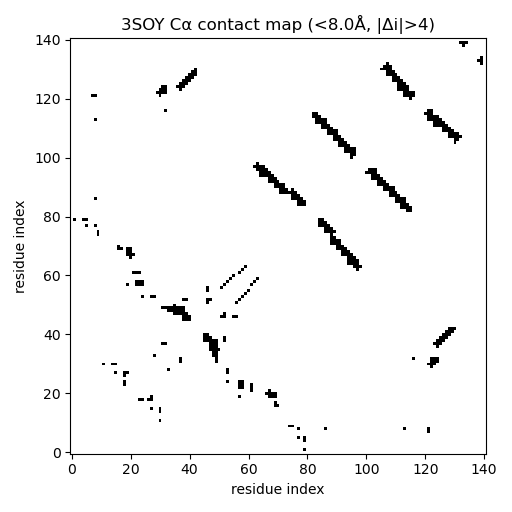 43.562 15.435 18.185 1.00 45.83 125 VAL A C 1
ATOM 680 O O . VAL A 1 90 ? 43.184 15.322 19.357 1.00 46.41 125 VAL A O 1
ATOM 684 N N . ALA A 1 91 ? 44.487 14.674 17.621 1.00 45.19 126 ALA A N 1
ATOM 685 C CA . ALA A 1 91 ? 45.230 13.606 18.330 1.00 46.27 126 ALA A CA 1
ATOM 686 C C . ALA A 1 91 ? 46.697 14.026 18.344 1.00 45.60 126 ALA A C 1
ATOM 687 O O . ALA A 1 91 ? 47.210 14.465 17.325 1.00 43.78 126 ALA A O 1
ATOM 689 N N . GLU A 1 92 ? 47.362 13.854 19.476 1.00 46.62 127 GLU A N 1
ATOM 690 C CA . GLU A 1 92 ? 48.774 14.194 19.618 1.00 47.60 127 GLU A CA 1
ATOM 691 C C . GLU A 1 92 ? 49.476 13.047 20.276 1.00 47.62 127 GLU A C 1
ATOM 692 O O . GLU A 1 92 ? 48.964 12.478 21.212 1.00 50.02 127 GLU A O 1
ATOM 698 N N . PHE A 1 93 ? 50.667 12.716 19.811 1.00 47.30 128 PHE A N 1
ATOM 699 C CA . PHE A 1 93 ? 51.422 11.660 20.453 1.00 47.81 128 PHE A CA 1
ATOM 700 C C . PHE A 1 93 ? 52.893 11.770 20.234 1.00 47.05 128 PHE A C 1
ATOM 701 O O . PHE A 1 93 ? 53.361 12.484 19.373 1.00 45.62 128 PHE A O 1
ATOM 709 N N . ASP A 1 94 ? 53.608 11.054 21.074 1.00 48.65 129 ASP A N 1
ATOM 710 C CA . ASP A 1 94 ? 55.042 10.949 21.001 1.00 48.95 129 ASP A CA 1
ATOM 711 C C . ASP A 1 94 ? 55.293 9.568 20.452 1.00 48.68 129 ASP A C 1
ATOM 712 O O . ASP A 1 94 ? 54.575 8.626 20.817 1.00 49.56 129 ASP A O 1
ATOM 717 N N . TRP A 1 95 ? 56.269 9.452 19.548 1.00 47.00 130 TRP A N 1
ATOM 718 C CA . TRP A 1 95 ? 56.517 8.227 18.830 1.00 47.08 130 TRP A CA 1
ATOM 719 C C . TRP A 1 95 ? 58.011 7.959 18.715 1.00 48.47 130 TRP A C 1
ATOM 720 O O . TRP A 1 95 ? 58.870 8.852 18.920 1.00 46.73 130 TRP A O 1
ATOM 731 N N . HIS A 1 96 ? 58.308 6.707 18.390 1.00 49.81 131 HIS A N 1
ATOM 732 C CA . HIS A 1 96 ? 59.655 6.308 18.052 1.00 51.85 131 HIS A CA 1
ATOM 733 C C . HIS A 1 96 ? 59.609 5.315 16.904 1.00 52.11 131 HIS A C 1
ATOM 734 O O . HIS A 1 96 ? 58.600 4.598 16.706 1.00 51.99 131 HIS A O 1
ATOM 741 N N . PHE A 1 97 ? 60.701 5.289 16.164 1.00 52.14 132 PHE A N 1
ATOM 742 C CA . PHE A 1 97 ? 60.747 4.708 14.834 1.00 52.89 132 PHE A CA 1
ATOM 743 C C . PHE A 1 97 ? 62.079 4.030 14.591 1.00 54.55 132 PHE A C 1
ATOM 744 O O . PHE A 1 97 ? 63.141 4.653 14.739 1.00 55.18 132 PHE A O 1
ATOM 752 N N . THR A 1 98 ? 62.018 2.763 14.201 1.00 55.17 133 THR A N 1
ATOM 753 C CA . THR A 1 98 ? 63.222 1.967 13.936 1.00 57.11 133 THR A CA 1
ATOM 754 C C . THR A 1 98 ? 63.078 1.389 12.553 1.00 56.87 133 THR A C 1
ATOM 755 O O . THR A 1 98 ? 62.105 0.680 12.244 1.00 55.86 133 THR A O 1
ATOM 759 N N . ALA A 1 99 ? 64.028 1.732 11.707 1.00 56.53 134 ALA A N 1
ATOM 760 C CA . ALA A 1 99 ? 63.953 1.310 10.350 1.00 56.91 134 ALA A CA 1
ATOM 761 C C . ALA A 1 99 ? 65.330 0.842 9.906 1.00 58.99 134 ALA A C 1
ATOM 762 O O . ALA A 1 99 ? 66.352 1.368 10.382 1.00 59.66 134 ALA A O 1
ATOM 764 N N . VAL A 1 100 ? 65.349 -0.162 9.029 1.00 60.09 135 VAL A N 1
ATOM 765 C CA . VAL A 1 100 ? 66.540 -0.545 8.318 1.00 61.59 135 VAL A CA 1
ATOM 766 C C . VAL A 1 100 ? 66.515 0.180 6.948 1.00 61.39 135 VAL A C 1
ATOM 767 O O . VAL A 1 100 ? 65.575 0.011 6.158 1.00 59.96 135 VAL A O 1
ATOM 771 N N . ARG A 1 101 ? 67.559 0.970 6.672 1.00 62.50 136 ARG A N 1
ATOM 772 C CA . ARG A 1 101 ? 67.761 1.589 5.352 1.00 63.48 136 ARG A CA 1
ATOM 773 C C . ARG A 1 101 ? 68.117 0.625 4.188 1.00 65.37 136 ARG A C 1
ATOM 774 O O . ARG A 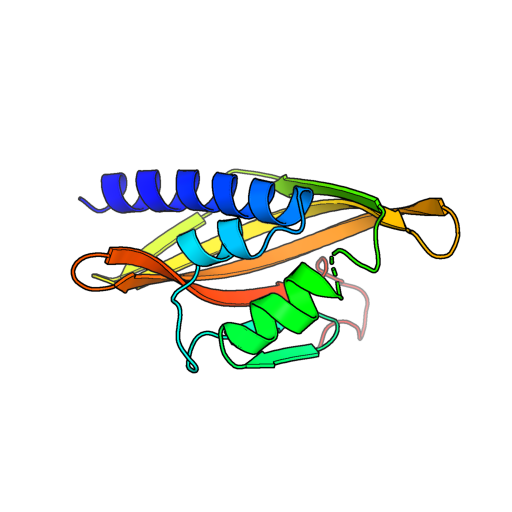1 101 ? 68.980 -0.247 4.327 1.00 66.53 136 ARG A O 1
ATOM 782 N N . ARG A 1 102 ? 67.501 0.841 3.025 1.00 65.84 137 ARG A N 1
ATOM 783 C CA . ARG A 1 102 ? 67.890 0.126 1.802 1.00 68.49 137 ARG A CA 1
ATOM 784 C C . ARG A 1 102 ? 69.275 0.526 1.272 1.00 71.05 137 ARG A C 1
ATOM 785 O O . ARG A 1 102 ? 69.953 -0.306 0.695 1.00 72.32 137 ARG A O 1
ATOM 793 N N . ASP A 1 103 ? 69.677 1.792 1.439 1.00 71.26 138 ASP A N 1
ATOM 794 C CA . ASP A 1 103 ? 70.930 2.279 0.807 1.00 73.59 138 ASP A CA 1
ATOM 795 C C . ASP A 1 103 ? 72.186 1.599 1.402 1.00 75.58 138 ASP A C 1
ATOM 796 O O . ASP A 1 103 ? 73.021 1.118 0.643 1.00 77.91 138 ASP A O 1
ATOM 801 N N . ASN A 1 104 ? 72.272 1.498 2.735 1.00 75.22 139 ASN A N 1
ATOM 802 C CA . ASN A 1 104 ? 73.460 0.947 3.418 1.00 77.52 139 ASN A CA 1
ATOM 803 C C . ASN A 1 104 ? 73.206 -0.214 4.401 1.00 77.63 139 ASN A C 1
ATOM 804 O O . ASN A 1 104 ? 74.131 -0.686 5.067 1.00 79.18 139 ASN A O 1
ATOM 809 N N . GLY A 1 105 ? 71.952 -0.648 4.510 1.00 75.80 140 GLY A N 1
ATOM 810 C CA . GLY A 1 105 ? 71.570 -1.747 5.422 1.00 76.62 140 GLY A CA 1
ATOM 811 C C . GLY A 1 105 ? 71.535 -1.419 6.915 1.00 76.22 140 GLY A C 1
ATOM 812 O O . GLY A 1 105 ? 71.130 -2.239 7.738 1.00 76.48 140 GLY A O 1
ATOM 813 N N . GLN A 1 106 ? 71.941 -0.212 7.275 1.00 76.02 141 GLN A N 1
ATOM 814 C CA . GLN A 1 106 ? 72.037 0.146 8.676 1.00 76.58 141 GLN A CA 1
ATOM 815 C C . GLN A 1 106 ? 70.687 0.492 9.297 1.00 73.48 141 GLN A C 1
ATOM 816 O O . GLN A 1 106 ? 69.823 1.046 8.625 1.00 70.97 141 GLN A O 1
ATOM 822 N N . THR A 1 107 ? 70.527 0.122 10.572 1.00 74.17 142 THR A N 1
ATOM 823 C CA . THR A 1 107 ? 69.349 0.464 11.383 1.00 72.71 142 THR A CA 1
ATOM 824 C C . THR A 1 107 ? 69.414 1.911 11.875 1.00 72.01 142 THR A C 1
ATOM 825 O O . THR A 1 107 ? 70.376 2.305 12.526 1.00 73.96 142 THR A O 1
ATOM 829 N N . GLN A 1 108 ? 68.370 2.681 11.566 1.00 69.61 143 GLN A N 1
ATOM 830 C CA . GLN A 1 108 ? 68.293 4.092 11.892 1.00 68.36 143 GLN A CA 1
ATOM 831 C C . GLN A 1 108 ? 67.158 4.234 12.929 1.00 66.17 143 GLN A C 1
ATOM 832 O O . GLN A 1 108 ? 66.115 3.527 12.872 1.00 65.06 143 GLN A O 1
ATOM 838 N N . HIS A 1 109 ? 67.407 5.050 13.946 1.00 64.66 144 HIS A N 1
ATOM 839 C CA . HIS A 1 109 ? 66.431 5.193 15.007 1.00 63.05 144 HIS A CA 1
ATOM 840 C C . HIS A 1 109 ? 66.102 6.654 15.252 1.00 59.59 144 HIS A C 1
ATOM 841 O O . HIS A 1 109 ? 66.970 7.453 15.548 1.00 59.09 144 HIS A O 1
ATOM 848 N N . THR A 1 110 ? 64.825 6.977 15.117 1.00 56.51 145 THR A N 1
ATOM 849 C CA . THR A 1 110 ? 64.364 8.321 15.358 1.00 54.52 145 THR A CA 1
ATOM 850 C C . THR A 1 110 ? 63.182 8.405 16.317 1.00 53.13 145 THR A C 1
ATOM 851 O O . THR A 1 110 ? 62.509 7.392 16.619 1.00 52.30 145 THR A O 1
ATOM 855 N N . THR A 1 111 ? 62.925 9.640 16.787 1.00 51.55 146 THR A N 1
ATOM 856 C CA . THR A 1 111 ? 61.763 9.923 17.635 1.00 50.00 146 THR A CA 1
ATOM 857 C C . THR A 1 111 ? 61.158 11.294 17.325 1.00 48.69 146 THR A C 1
ATOM 858 O O . THR A 1 111 ? 61.709 12.079 16.551 1.00 48.04 146 THR A O 1
ATOM 862 N N . GLY A 1 112 ? 60.026 11.594 17.950 1.00 47.44 147 GLY A N 1
ATOM 863 C CA . GLY A 1 112 ? 59.422 12.889 17.717 1.00 46.90 147 GLY A CA 1
ATOM 864 C C . GLY A 1 112 ? 58.010 12.981 18.216 1.00 46.16 147 GLY A C 1
ATOM 865 O O . GLY A 1 112 ? 57.521 12.100 18.929 1.00 45.52 147 GLY A O 1
ATOM 866 N N . ARG A 1 113 ? 57.366 14.076 17.843 1.00 46.22 148 ARG A N 1
ATOM 867 C CA . ARG A 1 113 ? 55.982 14.351 18.197 1.00 45.83 148 ARG A CA 1
ATOM 868 C C . ARG A 1 113 ? 55.175 14.374 16.941 1.00 44.51 148 ARG A C 1
ATOM 869 O O . ARG A 1 113 ? 55.663 14.805 15.912 1.00 45.14 148 ARG A O 1
ATOM 877 N N . GLU A 1 114 ? 53.924 13.965 17.041 1.00 44.17 149 GLU A N 1
ATOM 878 C CA . GLU A 1 114 ? 53.004 13.976 15.903 1.00 44.50 149 GLU A CA 1
ATOM 879 C C . GLU A 1 114 ? 51.623 14.498 16.299 1.00 43.79 149 GLU A C 1
ATOM 880 O O . GLU A 1 114 ? 51.100 14.166 17.349 1.00 43.57 149 GLU A O 1
ATOM 886 N N . SER A 1 115 ? 51.045 15.321 15.443 1.00 43.61 150 SER A N 1
ATOM 887 C CA . SER A 1 115 ? 49.632 15.665 15.580 1.00 42.88 150 SER A CA 1
ATOM 888 C C . SER A 1 115 ? 48.889 15.231 14.328 1.00 42.41 150 SER A C 1
ATOM 889 O O . SER A 1 115 ? 49.396 15.336 13.244 1.00 41.26 150 SER A O 1
ATOM 892 N N . GLN A 1 116 ? 47.675 14.774 14.539 1.00 43.04 151 GLN A N 1
ATOM 893 C CA . GLN A 1 116 ? 46.785 14.315 13.466 1.00 43.57 151 GLN A CA 1
ATOM 894 C C . GLN A 1 116 ? 45.449 15.007 13.717 1.00 43.98 151 GLN A C 1
ATOM 895 O O . GLN A 1 116 ? 45.020 15.114 14.862 1.00 43.38 151 GLN A O 1
ATOM 901 N N . VAL A 1 117 ? 44.826 15.496 12.652 1.00 43.74 152 VAL A N 1
ATOM 902 C CA . VAL A 1 117 ? 43.490 16.000 12.702 1.00 44.29 152 VAL A CA 1
ATOM 903 C C . VAL A 1 117 ? 42.616 14.950 12.047 1.00 45.36 152 VAL A C 1
ATOM 904 O O . VAL A 1 117 ? 42.845 14.586 10.892 1.00 46.09 152 VAL A O 1
ATOM 908 N N . TRP A 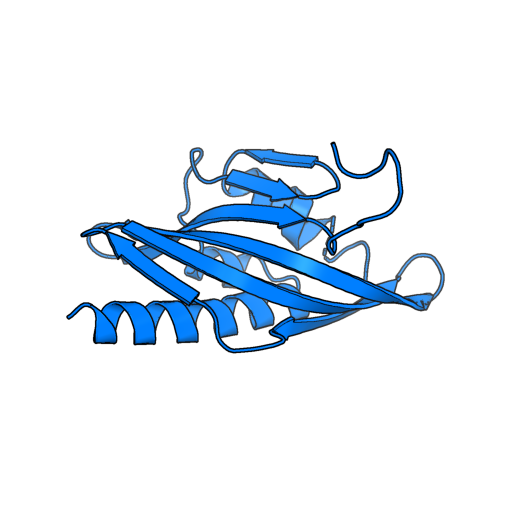1 118 ? 41.656 14.437 12.802 1.00 45.56 153 TRP A N 1
ATOM 909 C CA . TRP A 1 118 ? 40.639 13.507 12.304 1.00 46.47 153 TRP A CA 1
ATOM 910 C C . TRP A 1 118 ? 39.317 14.274 12.196 1.00 48.51 153 TRP A C 1
ATOM 911 O O . TRP A 1 118 ? 38.997 15.131 13.057 1.00 48.11 153 TRP A O 1
ATOM 922 N N . ALA A 1 119 ? 38.582 13.995 11.116 1.00 49.63 154 ALA A N 1
ATOM 923 C CA . ALA A 1 119 ? 37.288 14.591 10.875 1.00 51.39 154 ALA A CA 1
ATOM 924 C C . ALA A 1 119 ? 36.363 13.432 10.552 1.00 54.02 154 ALA A C 1
ATOM 925 O O . ALA A 1 119 ? 36.800 12.426 9.994 1.00 52.73 154 ALA A O 1
ATOM 927 N N . LYS A 1 120 ? 35.103 13.555 10.957 1.00 56.74 155 LYS A N 1
ATOM 928 C CA . LYS A 1 120 ? 34.087 12.555 10.648 1.00 60.99 155 LYS A CA 1
ATOM 929 C C . LYS A 1 120 ? 33.613 12.846 9.250 1.00 62.22 155 LYS A C 1
ATOM 930 O O . LYS A 1 120 ? 32.982 13.871 8.999 1.00 63.62 155 LYS A O 1
ATOM 936 N N . ILE A 1 121 ? 33.940 11.957 8.329 1.00 63.31 156 ILE A N 1
ATOM 937 C CA . ILE A 1 121 ? 33.645 12.188 6.946 1.00 65.17 156 ILE A CA 1
ATOM 938 C C . ILE A 1 121 ? 32.291 11.514 6.695 1.00 68.56 156 ILE A C 1
ATOM 939 O O . ILE A 1 121 ? 32.139 10.308 6.987 1.00 69.30 156 ILE A O 1
ATOM 944 N N . PRO A 1 122 ? 31.308 12.281 6.171 1.00 70.55 157 PRO A N 1
ATOM 945 C CA . PRO A 1 122 ? 29.950 11.680 6.084 1.00 73.88 157 PRO A CA 1
ATOM 946 C C . PRO A 1 122 ? 29.884 10.319 5.341 1.00 74.26 157 PRO A C 1
ATOM 947 O O . PRO A 1 122 ? 30.548 10.129 4.314 1.00 72.69 157 PRO A O 1
ATOM 951 N N . ASN A 1 123 ? 29.110 9.398 5.944 1.00 76.07 158 ASN A N 1
ATOM 952 C CA . ASN A 1 123 ? 28.948 7.968 5.565 1.00 77.28 158 ASN A CA 1
ATOM 953 C C . ASN A 1 123 ? 30.218 7.133 5.304 1.00 75.05 158 ASN A C 1
ATOM 954 O O . ASN A 1 123 ? 30.148 6.102 4.639 1.00 76.09 158 ASN A O 1
ATOM 959 N N . THR A 1 124 ? 31.359 7.577 5.839 1.00 71.68 159 THR A N 1
ATOM 960 C CA . THR A 1 124 ? 32.644 6.915 5.684 1.00 68.91 159 THR A CA 1
ATOM 961 C C . THR A 1 124 ? 33.202 6.626 7.090 1.00 67.47 159 THR A C 1
ATOM 962 O O . THR A 1 124 ? 33.674 5.512 7.413 1.00 67.16 159 T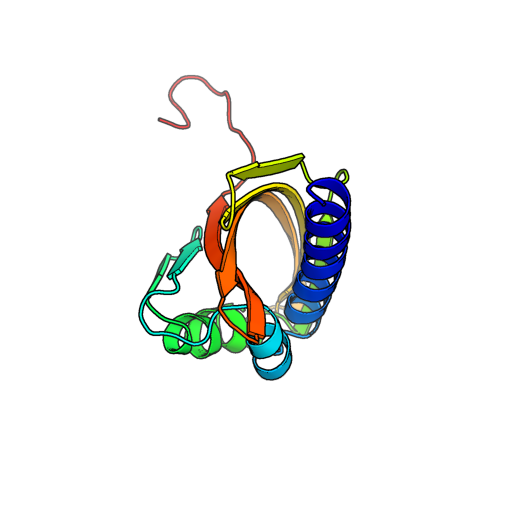HR A O 1
ATOM 966 N N . GLY A 1 125 ? 33.154 7.666 7.907 1.00 65.62 160 GLY A N 1
ATOM 967 C CA . GLY A 1 125 ? 33.541 7.597 9.295 1.00 64.13 160 GLY A CA 1
ATOM 968 C C . GLY A 1 125 ? 34.715 8.526 9.468 1.00 60.62 160 GLY A C 1
ATOM 969 O O . GLY A 1 125 ? 35.081 9.316 8.595 1.00 60.06 160 GLY A O 1
ATOM 970 N N . TRP A 1 126 ? 35.318 8.392 10.621 1.00 59.21 161 TRP A N 1
ATOM 971 C CA . TRP A 1 126 ? 36.448 9.185 11.009 1.00 55.68 161 TRP A CA 1
ATOM 972 C C . TRP A 1 126 ? 37.666 8.847 10.172 1.00 54.10 161 TRP A C 1
ATOM 973 O O . TRP A 1 126 ? 38.058 7.665 10.128 1.00 53.68 161 TRP A O 1
ATOM 984 N N . ARG A 1 127 ? 38.267 9.896 9.564 1.00 52.10 162 ARG A N 1
ATOM 985 C CA . ARG A 1 127 ? 39.489 9.814 8.773 1.00 50.14 162 ARG A CA 1
ATOM 986 C C . ARG A 1 127 ? 40.484 10.917 9.053 1.00 48.06 162 ARG A C 1
ATOM 987 O O . ARG A 1 127 ? 40.090 11.988 9.463 1.00 48.04 162 ARG A O 1
ATOM 995 N N . ILE A 1 128 ? 41.760 10.686 8.718 1.00 46.17 163 ILE A N 1
ATOM 996 C CA . ILE A 1 128 ? 42.818 11.685 8.911 1.00 43.55 163 ILE A CA 1
ATOM 997 C C . ILE A 1 128 ? 42.773 12.707 7.816 1.00 44.21 163 ILE A C 1
ATOM 998 O O . ILE A 1 128 ? 42.830 12.379 6.604 1.00 45.17 163 ILE A O 1
ATOM 1003 N N . VAL A 1 129 ? 42.650 13.955 8.228 1.00 43.34 164 VAL A N 1
ATOM 1004 C CA . VAL A 1 129 ? 42.604 15.057 7.303 1.00 42.75 164 VAL A CA 1
ATOM 1005 C C . VAL A 1 129 ? 43.929 15.814 7.320 1.00 41.97 164 VAL A C 1
ATOM 1006 O O . VAL A 1 129 ? 44.242 16.536 6.389 1.00 43.31 164 VAL A O 1
ATOM 1010 N N . HIS A 1 130 ? 44.763 15.601 8.316 1.00 41.96 165 HIS A N 1
ATOM 1011 C CA . HIS A 1 130 ? 46.024 16.301 8.333 1.00 41.18 165 HIS A CA 1
ATOM 1012 C C . HIS A 1 130 ? 46.953 15.671 9.311 1.00 41.08 165 HIS A C 1
ATOM 1013 O O . HIS A 1 130 ? 46.532 15.251 10.380 1.00 42.26 165 HIS A O 1
ATOM 1020 N N . VAL A 1 131 ? 48.220 15.589 8.960 1.00 40.20 166 VAL A N 1
ATOM 1021 C CA . VAL A 1 131 ? 49.243 15.183 9.923 1.00 39.35 166 VAL A CA 1
ATOM 1022 C C . VAL A 1 131 ? 50.352 16.211 9.945 1.00 39.44 166 VAL A C 1
ATOM 1023 O O . VAL A 1 131 ? 50.683 16.773 8.925 1.00 38.96 166 VAL A O 1
ATOM 1027 N N . HIS A 1 132 ? 50.938 16.480 11.103 1.00 40.02 167 HIS A N 1
ATOM 1028 C CA . HIS A 1 132 ? 52.190 17.242 11.131 1.00 39.60 167 HIS A CA 1
ATOM 1029 C C . HIS A 1 132 ? 53.091 16.492 12.071 1.00 40.17 167 HIS A C 1
ATOM 1030 O O . HIS A 1 132 ? 52.711 16.237 13.185 1.00 39.64 167 HIS A O 1
ATOM 1037 N N . TYR A 1 133 ? 54.246 16.021 11.602 1.00 40.87 168 TYR A N 1
ATOM 1038 C CA . TYR A 1 133 ? 55.167 15.446 12.566 1.00 41.81 168 TYR A CA 1
ATOM 1039 C C . TYR A 1 133 ? 56.521 16.123 12.540 1.00 41.70 168 TYR A C 1
ATOM 1040 O O . TYR A 1 133 ? 56.902 16.738 11.563 1.00 40.91 168 TYR A O 1
ATOM 1049 N N . SER A 1 134 ? 57.163 16.119 13.700 1.00 41.46 169 SER A N 1
ATOM 1050 C CA . SER A 1 134 ? 58.457 16.755 13.874 1.00 42.72 169 SER A CA 1
ATOM 1051 C C . SER A 1 134 ? 59.272 15.925 14.826 1.00 42.76 169 SER A C 1
ATOM 1052 O O . SER A 1 134 ? 58.766 15.012 15.459 1.00 41.85 169 SER A O 1
ATOM 1055 N N . GLY A 1 135 ? 60.538 16.276 14.927 1.00 43.69 170 GLY A N 1
ATOM 1056 C CA . GLY A 1 135 ? 61.451 15.583 15.802 1.00 45.76 170 GLY A CA 1
ATOM 1057 C C . GLY A 1 135 ? 61.230 15.945 17.257 1.00 46.69 170 GLY A C 1
ATOM 1058 O O . GLY A 1 135 ? 60.311 16.700 17.591 1.00 45.95 170 GLY A O 1
ATOM 1059 N N . PRO A 1 136 ? 62.072 15.388 18.135 1.00 48.69 171 PRO A N 1
ATOM 1060 C CA . PRO A 1 136 ? 61.930 15.638 19.563 1.00 49.55 171 PRO A CA 1
ATOM 1061 C C . PRO A 1 136 ? 62.323 17.062 19.894 1.00 49.44 171 PRO A C 1
ATOM 1062 O O . PRO A 1 136 ? 62.971 17.735 19.070 1.00 49.64 171 PRO A O 1
ATOM 1066 N N . ALA A 1 137 ? 61.888 17.513 21.071 1.00 49.67 172 ALA A N 1
ATOM 1067 C CA . ALA A 1 137 ? 62.150 18.855 21.541 1.00 50.17 172 ALA A CA 1
ATOM 1068 C C . ALA A 1 137 ? 63.653 19.020 21.726 1.00 51.87 172 ALA A C 1
ATOM 1069 O O . ALA A 1 137 ? 64.355 18.056 22.051 1.00 52.56 172 ALA A O 1
ATOM 1071 N N . LYS A 1 138 ? 64.132 20.225 21.421 1.00 53.30 173 LYS A N 1
ATOM 1072 C CA . LYS A 1 138 ? 65.538 20.631 21.631 1.00 56.21 173 LYS A CA 1
ATOM 1073 C C . LYS A 1 138 ? 65.501 21.874 22.456 1.00 55.46 173 LYS A C 1
ATOM 1074 O O . LYS A 1 138 ? 64.824 22.831 22.062 1.00 52.94 173 LYS A O 1
ATOM 1080 N N . THR A 1 139 ? 66.220 21.874 23.575 1.00 56.89 174 THR A N 1
ATOM 1081 C CA . THR A 1 139 ? 66.120 22.968 24.525 1.00 58.07 174 THR A CA 1
ATOM 1082 C C . THR A 1 139 ? 67.463 23.702 24.703 1.00 59.10 174 THR A C 1
ATOM 1083 O O . THR A 1 139 ? 67.643 24.430 25.653 1.00 60.16 174 THR A O 1
ATOM 1087 N N . GLY A 1 140 ? 68.408 23.527 23.786 1.00 58.91 175 GLY A N 1
ATOM 1088 C CA . GLY A 1 140 ? 69.703 24.193 23.912 1.00 60.32 175 GLY A CA 1
ATOM 1089 C C . GLY A 1 140 ? 69.550 25.692 23.738 1.00 59.99 175 GLY A C 1
ATOM 1090 O O . GLY A 1 140 ? 68.503 26.132 23.298 1.00 58.43 175 GLY A O 1
ATOM 1091 N N . VAL A 1 141 ? 70.581 26.475 24.082 1.00 61.74 176 VAL A N 1
ATOM 1092 C CA . VAL A 1 141 ? 70.539 27.926 23.908 1.00 61.60 176 VAL A CA 1
ATOM 1093 C C . VAL A 1 141 ? 70.547 28.216 22.408 1.00 61.34 176 VAL A C 1
ATOM 1094 O O . VAL A 1 141 ? 71.354 27.662 21.646 1.00 61.45 176 VAL A O 1
ATOM 1098 N N . GLY A 1 142 ? 69.595 29.050 21.985 1.00 60.18 177 GLY A N 1
ATOM 1099 C CA . GLY A 1 142 ? 69.487 29.459 20.602 1.00 59.18 177 GLY A CA 1
ATOM 1100 C C . GLY A 1 142 ? 68.823 28.454 19.668 1.00 58.10 177 GLY A C 1
ATOM 1101 O O . GLY A 1 142 ? 68.641 28.755 18.495 1.00 57.18 177 GLY A O 1
ATOM 1102 N N . GLU A 1 143 ? 68.446 27.264 20.123 1.00 57.92 178 GLU A N 1
ATOM 1103 C CA . GLU A 1 143 ? 67.880 26.301 19.153 1.00 57.54 178 GLU A CA 1
ATOM 1104 C C . GLU A 1 143 ? 66.371 26.150 19.275 1.00 54.44 178 GLU A C 1
ATOM 1105 O O . GLU A 1 143 ? 65.797 26.395 20.321 1.00 52.70 178 GLU A O 1
ATOM 1111 N N . GLY A 1 144 ? 65.753 25.720 18.185 1.00 53.59 179 GLY A N 1
ATOM 1112 C CA . GLY A 1 144 ? 64.328 25.396 18.150 1.00 52.86 179 GLY A CA 1
ATOM 1113 C C . GLY A 1 144 ? 63.346 26.562 17.977 1.00 52.74 179 GLY A C 1
ATOM 1114 O O . GLY A 1 144 ? 62.147 26.414 18.247 1.00 51.93 179 GLY A O 1
ATOM 1115 N N . TYR A 1 145 ? 63.822 27.696 17.483 1.00 53.86 180 TYR A N 1
ATOM 1116 C CA . TYR A 1 145 ? 62.934 28.829 17.202 1.00 54.47 180 TYR A CA 1
ATOM 1117 C C . TYR A 1 145 ? 62.621 28.879 15.673 1.00 55.33 180 TYR A C 1
ATOM 1118 O O . TYR A 1 145 ? 63.020 27.933 14.972 1.00 55.98 180 TYR A O 1
#

InterPro domains:
  IPR027843 Domain of unknown function DUF4440 [PF14534] (72-163)
  IPR032710 NTF2-like domain superfamily [SSF54427] (41-171)

B-factor: mean 56.2, std 11.04, range [33.77, 102.33]

CATH classification: 3.10.450.50

Solvent-accessible surface area: 8108 Å² total

Sequence (141 aa):
ATSTVKQEITEGINRYLYSIDKADPTLGKQLFYVSPETSFIHPRGHERGWSQIAENFYGTTGKTFSKRTLKLDAPPAIHVYGNAAVAEFDWHFTAVRRDNGQTQHTTGRESQVWAKIPNTGWRIVHVHYSGPAKTGVGEGY

Secondary structure (DSSP, 8-state):
-HHHHHHHHHHHHHHHHHHHHTT-HHHHTTTB--SSS-EEEETTEEEESHHHIIIIIIII---SEEEEEEEESSPPEEEEETTEEEEEEEEEEEEEETTT--EEEEEEEEEEEEEEETTTEEEEEEEEEE-----STT---

Nearest PDB structures (foldseek):
  3soy-assembly1_A-2  TM=1.007E+00  e=1.726E-30  Salmonella enterica subsp. enterica serovar Typhimurium str. LT2
  3s5c-assembly1_B  TM=8.683E-01  e=8.514E-07  uncultured organism
  5kvb-assembly1_A  TM=8.367E-01  e=1.313E-06  Novosphingobium barchaimii LL02
  3rob-assembly2_D  TM=7.816E-01  e=1.103E-07  Planctopirus limnophila DSM 3776
  3a76-assembly1_A  TM=7.877E-01  e=6.646E-07  Sphingomonas paucimobilis

Radius of gyration: 15.28 Å; Cα contacts (8 Å, |Δi|>4): 273; chains: 1; bounding box: 44×32×30 Å